Protein AF-A0A7L3ZB48-F1 (afdb_monomer_lite)

Radius of gyration: 16.87 Å; chains: 1; bounding box: 37×28×43 Å

InterPro domains:
  IPR027417 P-loop containing nucleoside triphosphate hydrolase [G3DSA:3.40.50.300] (1-102)

Foldseek 3Di:
DDDDDPPDQALVRLVVCVVVVNDDQADEDDPDDDDDDDDDADPPPGHDPDVVVVVPDDDDPQDDPVSVVVVVVSSVVGVVSSCVSCVVRYDYDDPVDPPVRD

Organism: Fregetta grallaria (NCBI:txid79628)

pLDDT: mean 81.07, std 12.15, range [37.66, 93.19]

Secondary structure (DSSP, 8-state):
----SS---SHHHHHHHHHTT---S-EEE-------SS---BTTTB--S-HHHHTT----TT--HHHHHHHHHHHHHHHHHHHHHHTTTEEE---SS-TT--

Structure (mmCIF, N/CA/C/O backbone):
data_AF-A0A7L3ZB48-F1
#
_entry.id   AF-A0A7L3ZB48-F1
#
loop_
_atom_site.group_PDB
_atom_site.id
_atom_site.type_symbol
_atom_site.label_atom_id
_atom_site.label_alt_id
_atom_site.label_comp_id
_atom_site.label_asym_id
_atom_site.label_entity_id
_atom_site.label_seq_id
_atom_site.pdbx_PDB_ins_code
_atom_site.Cartn_x
_atom_site.Cartn_y
_atom_site.Cartn_z
_atom_site.occupancy
_atom_site.B_iso_or_equiv
_atom_site.auth_seq_id
_atom_site.auth_comp_id
_atom_site.auth_asym_id
_atom_site.auth_atom_id
_atom_site.pdbx_PDB_model_num
ATOM 1 N N . GLY A 1 1 ? -19.763 1.250 -6.076 1.00 80.50 1 GLY A N 1
ATOM 2 C CA . GLY A 1 1 ? -18.910 1.126 -4.874 1.00 80.50 1 GLY A CA 1
ATOM 3 C C . GLY A 1 1 ? -17.744 2.081 -5.009 1.00 80.50 1 GLY A C 1
ATOM 4 O O . GLY A 1 1 ? -17.697 2.785 -6.006 1.00 80.50 1 GLY A O 1
ATOM 5 N N . TRP A 1 2 ? -16.837 2.115 -4.041 1.00 88.75 2 TRP A N 1
ATOM 6 C CA . TRP A 1 2 ? -15.641 2.960 -4.066 1.00 88.75 2 TRP A CA 1
ATOM 7 C C . TRP A 1 2 ? -14.435 2.155 -3.574 1.00 88.75 2 TRP A C 1
ATOM 9 O O . TRP A 1 2 ? -14.609 1.188 -2.831 1.00 88.75 2 TRP A O 1
ATOM 19 N N . ILE A 1 3 ? -13.240 2.548 -4.010 1.00 86.44 3 ILE A N 1
ATOM 20 C CA . ILE A 1 3 ? -11.950 2.041 -3.536 1.00 86.44 3 ILE A CA 1
ATOM 21 C C . ILE A 1 3 ? -11.127 3.275 -3.175 1.00 86.44 3 ILE A C 1
ATOM 23 O O . ILE A 1 3 ? -11.070 4.218 -3.961 1.00 86.44 3 ILE A O 1
ATOM 27 N N . LEU A 1 4 ? -10.549 3.278 -1.978 1.00 87.62 4 LEU A N 1
ATOM 28 C CA . LEU A 1 4 ? -9.573 4.277 -1.563 1.00 87.62 4 LEU A CA 1
ATOM 29 C C . LEU A 1 4 ? -8.212 3.589 -1.545 1.00 87.62 4 LEU A C 1
ATOM 31 O O . LEU A 1 4 ? -8.045 2.573 -0.872 1.00 87.62 4 LEU A O 1
ATOM 35 N N . GLU A 1 5 ? -7.274 4.124 -2.313 1.00 84.94 5 GLU A N 1
ATOM 36 C CA . GLU A 1 5 ? -5.893 3.659 -2.386 1.00 84.94 5 GLU A CA 1
ATOM 37 C C . GLU A 1 5 ? -4.997 4.723 -1.751 1.00 84.94 5 GLU A C 1
ATOM 39 O O . GLU A 1 5 ? -5.180 5.914 -1.993 1.00 84.94 5 GLU A O 1
ATOM 44 N N . GLY A 1 6 ? -4.082 4.303 -0.876 1.00 83.75 6 GLY A N 1
ATOM 45 C CA . GLY A 1 6 ? -3.204 5.227 -0.153 1.00 83.75 6 GLY A CA 1
ATOM 46 C C . GLY A 1 6 ? -3.897 6.106 0.897 1.00 83.75 6 GLY A C 1
ATOM 47 O O . GLY A 1 6 ? -3.271 7.028 1.392 1.00 83.75 6 GLY A O 1
ATOM 48 N N . PHE A 1 7 ? -5.159 5.850 1.264 1.00 86.88 7 PHE A N 1
ATOM 49 C CA . PHE A 1 7 ? -5.883 6.619 2.285 1.00 86.88 7 PHE A CA 1
ATOM 50 C C . PHE A 1 7 ? -6.848 5.719 3.080 1.00 86.88 7 PHE A C 1
ATOM 52 O O . PHE A 1 7 ? -7.537 4.897 2.469 1.00 86.88 7 PHE A O 1
ATOM 59 N N . PRO A 1 8 ? -6.981 5.873 4.414 1.00 91.31 8 PRO A N 1
ATOM 60 C CA . PRO A 1 8 ? -6.259 6.803 5.288 1.00 91.31 8 PRO A CA 1
ATOM 61 C C . PRO A 1 8 ? -4.832 6.331 5.616 1.00 91.31 8 PRO A C 1
ATOM 63 O O . PRO A 1 8 ? -4.58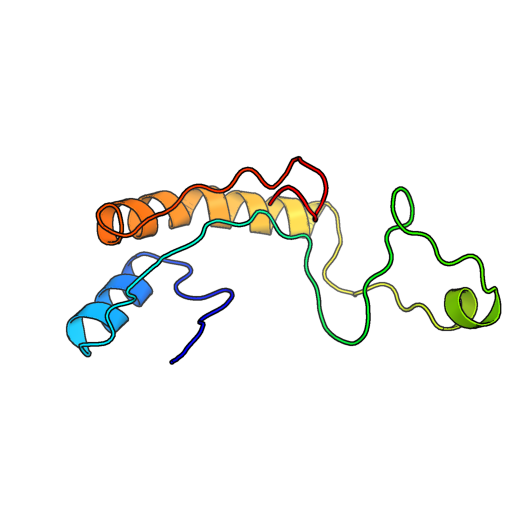0 5.140 5.791 1.00 91.31 8 PRO A O 1
ATOM 66 N N . GLU A 1 9 ? -3.910 7.281 5.757 1.00 89.06 9 GLU A N 1
ATOM 67 C CA . GLU A 1 9 ? -2.489 7.053 6.064 1.00 89.06 9 GLU A CA 1
ATOM 68 C C . GLU A 1 9 ? -2.185 7.108 7.566 1.00 89.06 9 GLU A C 1
ATOM 70 O O . GLU A 1 9 ? -1.178 6.576 8.035 1.00 89.06 9 GLU A O 1
ATOM 75 N N . ASN A 1 10 ? -3.056 7.759 8.340 1.00 89.56 10 ASN A N 1
ATOM 76 C CA . ASN A 1 10 ? -2.895 7.923 9.778 1.00 89.56 10 ASN A CA 1
ATOM 77 C C . ASN A 1 10 ? -4.228 7.828 10.532 1.00 89.56 10 ASN A C 1
ATOM 79 O O . ASN A 1 10 ? -5.321 7.799 9.958 1.00 89.56 10 ASN A O 1
ATOM 83 N N . GLN A 1 11 ? -4.113 7.762 11.856 1.00 90.25 11 GLN A N 1
ATOM 84 C CA . GLN A 1 11 ? -5.241 7.607 12.763 1.00 90.25 11 GLN A CA 1
ATOM 85 C C . GLN A 1 11 ? -6.266 8.744 12.634 1.00 90.25 11 GLN A C 1
ATOM 87 O O . GLN A 1 11 ? -7.463 8.474 12.597 1.00 90.25 11 GLN A O 1
ATOM 92 N N . GLU A 1 12 ? -5.829 9.999 12.546 1.00 92.31 12 GLU A N 1
ATOM 93 C CA . GLU A 1 12 ? -6.732 11.155 12.464 1.00 92.31 12 GLU A CA 1
ATOM 94 C C . GLU A 1 12 ? -7.601 11.109 11.203 1.00 92.31 12 GLU A C 1
ATOM 96 O O . GLU A 1 12 ? -8.813 11.309 11.271 1.00 92.31 12 GLU A O 1
ATOM 101 N N . GLN A 1 13 ? -7.012 10.754 10.059 1.00 93.19 13 GLN A N 1
ATOM 102 C CA . GLN A 1 13 ? -7.746 10.564 8.808 1.00 93.19 13 GLN A CA 1
ATOM 103 C C . GLN A 1 13 ? -8.777 9.434 8.906 1.00 93.19 13 GLN A C 1
ATOM 105 O O . GLN A 1 13 ? -9.910 9.583 8.442 1.00 93.19 13 GLN A O 1
ATOM 110 N N . ALA A 1 14 ? -8.419 8.327 9.558 1.00 91.31 14 ALA A N 1
ATOM 111 C CA . ALA A 1 14 ? -9.343 7.224 9.798 1.00 91.31 14 ALA A CA 1
ATOM 112 C C . ALA A 1 14 ? -10.534 7.650 10.681 1.00 91.31 14 ALA A C 1
ATOM 114 O O . ALA A 1 14 ? -11.679 7.302 10.383 1.00 91.31 14 ALA A O 1
ATOM 115 N N . TRP A 1 15 ? -10.292 8.459 11.720 1.00 91.12 15 TRP A N 1
ATOM 116 C CA . TRP A 1 15 ? -11.356 9.044 12.543 1.00 91.12 15 TRP A CA 1
ATOM 117 C C . TRP A 1 15 ? -12.249 9.997 11.748 1.00 91.12 15 TRP A C 1
ATOM 119 O O . TRP A 1 15 ? -13.470 9.925 11.872 1.00 91.12 15 TRP A O 1
ATOM 129 N N . MET A 1 16 ? -11.673 10.855 10.901 1.00 93.06 16 MET A N 1
ATOM 130 C CA . MET A 1 16 ? -12.448 11.773 10.058 1.00 93.06 16 MET A CA 1
ATOM 131 C C . MET A 1 16 ? -13.394 11.029 9.111 1.00 93.06 16 MET A C 1
ATOM 133 O O . MET A 1 16 ? -14.550 11.435 8.966 1.00 93.06 16 MET A O 1
ATOM 137 N N . LEU A 1 17 ? -12.947 9.916 8.517 1.00 92.19 17 LEU A N 1
ATOM 138 C CA . LEU A 1 17 ? -13.805 9.068 7.685 1.00 92.19 17 LEU A CA 1
ATOM 139 C C . LEU A 1 17 ? -14.996 8.520 8.476 1.00 92.19 17 LEU A C 1
ATOM 141 O O . LEU A 1 17 ? -16.137 8.659 8.034 1.00 92.19 17 LEU A O 1
ATOM 145 N N . GLN A 1 18 ? -14.751 7.957 9.663 1.00 88.25 18 GLN A N 1
ATOM 146 C CA . GLN A 1 18 ? -15.820 7.391 10.491 1.00 88.25 18 GLN A CA 1
ATOM 147 C C . GLN A 1 18 ? -16.816 8.451 10.967 1.00 88.25 18 GLN A C 1
ATOM 149 O O . GLN A 1 18 ? -18.023 8.244 10.851 1.00 88.25 18 GLN A O 1
ATOM 154 N N . SER A 1 19 ? -16.325 9.599 11.436 1.00 91.88 19 SER A N 1
ATOM 155 C CA . SER A 1 19 ? -17.166 10.721 11.873 1.00 91.88 19 SER A CA 1
ATOM 156 C C . SER A 1 19 ? -18.011 11.301 10.737 1.00 91.88 19 SER A C 1
ATOM 158 O O . SER A 1 19 ? -19.106 11.798 10.978 1.00 91.88 19 SER A O 1
ATOM 160 N N . SER A 1 20 ? -17.535 11.192 9.493 1.00 92.81 20 SER A N 1
ATOM 161 C CA . SER A 1 20 ? -18.270 11.605 8.290 1.00 92.81 20 SER A CA 1
ATOM 162 C C . SER A 1 20 ? -19.227 10.525 7.761 1.00 92.81 20 SER A C 1
ATOM 164 O O . SER A 1 20 ? -19.844 10.707 6.714 1.00 92.81 20 SER A O 1
ATOM 166 N N . GLY A 1 21 ? -19.340 9.378 8.444 1.00 90.81 21 GLY A N 1
ATOM 167 C CA . GLY A 1 21 ? -20.175 8.248 8.026 1.00 90.81 21 GLY A CA 1
ATOM 168 C C . GLY A 1 21 ? -19.600 7.423 6.868 1.00 90.81 21 GLY A C 1
ATOM 169 O O . GLY A 1 21 ? -20.286 6.553 6.330 1.00 90.81 21 GLY A O 1
ATOM 170 N N . ILE A 1 22 ? -18.344 7.659 6.479 1.00 90.50 22 ILE A N 1
ATOM 171 C CA . ILE A 1 22 ? -17.667 6.930 5.404 1.00 90.50 22 ILE A CA 1
ATOM 172 C C . ILE A 1 22 ? -16.969 5.714 6.015 1.00 90.50 22 ILE A C 1
ATOM 174 O O . ILE A 1 22 ? -15.850 5.792 6.520 1.00 90.50 22 ILE A O 1
ATOM 178 N N . ILE A 1 23 ? -17.650 4.568 5.980 1.00 87.62 23 ILE A N 1
ATOM 179 C CA . ILE A 1 23 ? -17.166 3.326 6.590 1.00 87.62 23 ILE A CA 1
ATOM 180 C C . ILE A 1 23 ? -16.901 2.285 5.490 1.00 87.62 23 ILE A C 1
ATOM 182 O O . ILE A 1 23 ? -17.844 1.859 4.812 1.00 87.62 23 ILE A O 1
ATOM 186 N N . PRO A 1 24 ? -15.640 1.857 5.282 1.00 87.75 24 PRO A N 1
ATOM 187 C CA . PRO A 1 24 ? -15.323 0.811 4.317 1.00 87.75 24 PRO A CA 1
ATOM 188 C C . PRO A 1 24 ? -15.915 -0.532 4.743 1.00 87.75 24 PRO A C 1
ATOM 190 O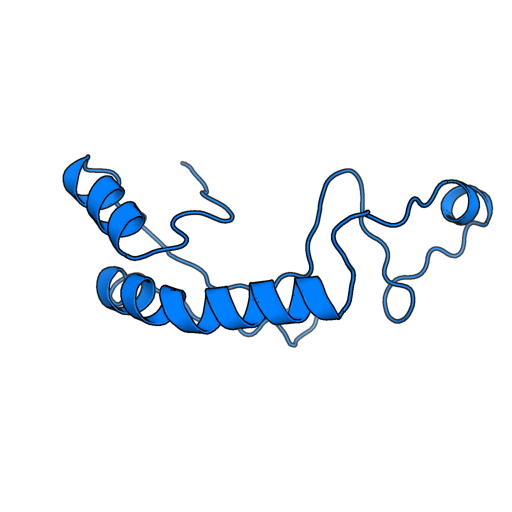 O . PRO A 1 24 ? -15.898 -0.898 5.917 1.00 87.75 24 PRO A O 1
ATOM 193 N N . ARG A 1 25 ? -16.390 -1.305 3.759 1.00 87.00 25 ARG A N 1
ATOM 194 C CA . ARG A 1 25 ? -16.807 -2.701 3.978 1.00 87.00 25 ARG A CA 1
ATOM 195 C C . ARG A 1 25 ? -15.620 -3.650 4.127 1.00 87.00 25 ARG A C 1
ATOM 197 O O . ARG A 1 25 ? -15.717 -4.627 4.859 1.00 87.00 25 ARG A O 1
ATOM 204 N N . HIS A 1 26 ? -14.523 -3.357 3.435 1.00 86.50 26 HIS A N 1
ATOM 205 C CA . HIS A 1 26 ? -13.295 -4.141 3.460 1.00 86.50 26 HIS A CA 1
ATOM 206 C C . HIS A 1 26 ? -12.103 -3.193 3.457 1.00 86.50 26 HIS A C 1
ATOM 208 O O . HIS A 1 26 ? -12.118 -2.193 2.739 1.00 86.50 26 HIS A O 1
ATOM 214 N N . VAL A 1 27 ? -11.080 -3.527 4.238 1.00 84.94 27 VAL A N 1
ATOM 215 C CA . VAL A 1 27 ? -9.792 -2.831 4.237 1.00 84.94 27 VAL A CA 1
ATOM 216 C C . VAL A 1 27 ? -8.716 -3.861 3.926 1.00 84.94 27 VAL A C 1
ATOM 218 O O . VAL A 1 27 ? -8.586 -4.847 4.651 1.00 84.94 27 VAL A O 1
ATOM 221 N N . GLY A 1 28 ? -7.984 -3.657 2.832 1.00 80.56 28 GLY A N 1
ATOM 222 C CA . GLY A 1 28 ? -6.872 -4.511 2.421 1.00 80.56 28 GLY A CA 1
ATOM 223 C C . GLY A 1 28 ? -5.535 -3.861 2.754 1.00 80.56 28 GLY A C 1
ATOM 224 O O . GLY A 1 28 ? -5.370 -2.655 2.580 1.00 80.56 28 GLY A O 1
ATOM 225 N N . LYS A 1 29 ? -4.578 -4.664 3.221 1.00 71.00 29 LYS A N 1
ATOM 226 C CA . LYS A 1 29 ? -3.169 -4.269 3.280 1.00 71.00 29 LYS A CA 1
ATOM 227 C C . LYS A 1 29 ? -2.444 -4.908 2.107 1.00 71.00 29 LYS A C 1
ATOM 229 O O . LYS A 1 29 ? -2.391 -6.132 2.037 1.00 71.00 29 LYS A O 1
ATOM 234 N N . GLN A 1 30 ? -1.851 -4.089 1.248 1.00 65.88 30 GLN A N 1
ATOM 235 C CA . GLN A 1 30 ? -0.938 -4.559 0.217 1.00 65.88 30 GLN A CA 1
ATOM 236 C C . GLN A 1 30 ? 0.385 -3.812 0.351 1.00 65.88 30 GLN A C 1
ATOM 238 O O . GLN A 1 30 ? 0.408 -2.591 0.497 1.00 65.88 30 GLN A O 1
ATOM 243 N N . TYR A 1 31 ? 1.485 -4.554 0.333 1.00 54.75 31 TYR A N 1
ATOM 244 C CA . TYR A 1 31 ? 2.819 -3.984 0.226 1.00 54.75 31 TYR A CA 1
ATOM 245 C C . TYR A 1 31 ? 3.067 -3.732 -1.260 1.00 54.75 31 TYR A C 1
ATOM 247 O O . TYR A 1 31 ? 3.495 -4.629 -1.977 1.00 54.75 31 TYR A O 1
ATOM 255 N N . GLN A 1 32 ? 2.691 -2.554 -1.756 1.00 52.19 32 GLN A N 1
ATOM 256 C CA . GLN A 1 32 ? 2.961 -2.188 -3.143 1.00 52.19 32 GLN A CA 1
ATOM 257 C C . GLN A 1 32 ? 4.202 -1.302 -3.243 1.00 52.19 32 GLN A C 1
ATOM 259 O O . GLN A 1 32 ? 4.373 -0.341 -2.491 1.00 52.19 32 GLN A O 1
ATOM 264 N N . VAL A 1 33 ? 5.053 -1.628 -4.215 1.00 41.03 33 VAL A N 1
ATOM 265 C CA . VAL A 1 33 ? 6.072 -0.726 -4.755 1.00 41.03 33 VAL A CA 1
ATOM 266 C C . VAL A 1 33 ? 5.344 0.349 -5.562 1.00 41.03 33 VAL A C 1
ATOM 268 O O . VAL A 1 33 ? 4.461 0.036 -6.353 1.00 41.03 33 VAL A O 1
ATOM 271 N N . CYS A 1 34 ? 5.692 1.608 -5.307 1.00 39.03 34 CYS A N 1
ATOM 272 C CA . CYS A 1 34 ? 5.050 2.813 -5.831 1.00 39.03 34 CYS A CA 1
ATOM 273 C C . CYS A 1 34 ? 4.772 2.737 -7.348 1.00 39.03 34 CYS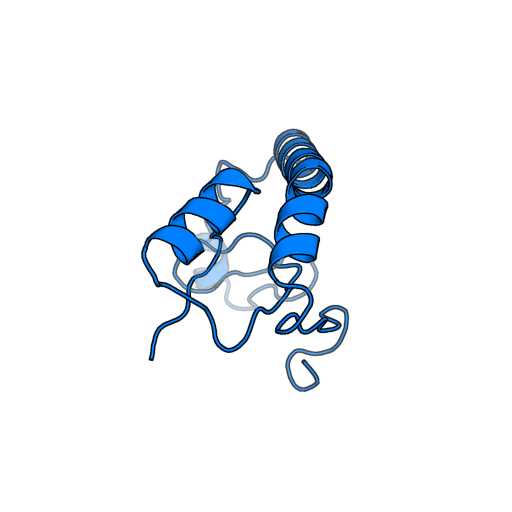 A C 1
ATOM 275 O O . CYS A 1 34 ? 5.689 2.506 -8.137 1.00 39.03 34 CYS A O 1
ATOM 277 N N . VAL A 1 35 ? 3.518 2.967 -7.751 1.00 38.34 35 VAL A N 1
ATOM 278 C CA . VAL A 1 35 ? 3.083 3.017 -9.153 1.00 38.34 35 VAL A CA 1
ATOM 279 C C . VAL A 1 35 ? 2.498 4.396 -9.437 1.00 38.34 35 VAL A C 1
ATOM 281 O O . VAL A 1 35 ? 1.421 4.724 -8.951 1.00 38.34 35 VAL A O 1
ATOM 284 N N . ILE A 1 36 ? 3.177 5.200 -10.257 1.00 37.66 36 ILE A N 1
ATOM 285 C CA . ILE A 1 36 ? 2.566 6.381 -10.875 1.00 37.66 36 ILE A CA 1
ATOM 286 C C . ILE A 1 36 ? 2.567 6.168 -12.388 1.00 37.66 36 ILE A C 1
ATOM 288 O O . ILE A 1 36 ? 3.592 6.307 -13.042 1.00 37.66 36 ILE A O 1
ATOM 292 N N . ALA A 1 37 ? 1.374 5.834 -12.885 1.00 49.59 37 ALA A N 1
ATOM 293 C CA . ALA A 1 37 ? 0.893 5.891 -14.264 1.00 49.59 37 ALA A CA 1
ATOM 294 C C . ALA A 1 37 ? 1.605 5.031 -15.346 1.00 49.59 37 ALA A C 1
ATOM 296 O O . ALA A 1 37 ? 2.821 4.956 -15.449 1.00 49.59 37 ALA A O 1
ATOM 297 N N . TYR A 1 38 ? 0.778 4.388 -16.188 1.00 58.09 38 TYR A N 1
ATOM 298 C CA . TYR A 1 38 ? 1.122 3.668 -17.432 1.00 58.09 38 TYR A CA 1
ATOM 299 C C . TYR A 1 38 ? 2.233 2.604 -17.311 1.00 58.09 38 TYR A C 1
ATOM 301 O O . TYR A 1 38 ? 3.327 2.766 -17.827 1.00 58.09 38 TYR A O 1
ATOM 309 N N . LYS A 1 39 ? 1.887 1.458 -16.710 1.00 69.56 39 LYS A N 1
ATOM 310 C CA . LYS A 1 39 ? 2.667 0.204 -16.689 1.00 69.56 39 LYS A CA 1
ATOM 311 C C . LYS A 1 39 ? 4.099 0.348 -16.146 1.00 69.56 39 LYS A C 1
ATOM 313 O O . LYS A 1 39 ? 5.029 0.756 -16.833 1.00 69.56 39 LYS A O 1
ATOM 318 N N . VAL A 1 40 ? 4.266 -0.085 -14.902 1.00 75.88 40 VAL A N 1
ATOM 319 C CA . VAL A 1 40 ? 5.564 -0.136 -14.224 1.00 75.88 40 VAL A CA 1
ATOM 320 C C . VAL A 1 40 ? 6.330 -1.370 -14.672 1.00 75.88 40 VAL A C 1
ATOM 322 O O . VAL A 1 40 ? 5.747 -2.437 -14.831 1.00 75.88 40 VAL A O 1
ATOM 325 N N . TYR A 1 41 ? 7.635 -1.202 -14.850 1.00 77.31 41 TYR A N 1
ATOM 326 C CA . TYR A 1 41 ? 8.573 -2.281 -15.123 1.00 77.31 41 TYR A CA 1
ATOM 327 C C . TYR A 1 41 ? 9.580 -2.375 -13.983 1.00 77.31 41 TYR A C 1
ATOM 329 O O . TYR A 1 41 ? 9.963 -1.359 -13.398 1.00 77.31 41 TYR A O 1
ATOM 337 N N . HIS A 1 42 ? 10.035 -3.588 -13.686 1.00 79.62 42 HIS A N 1
ATOM 338 C CA . HIS A 1 42 ? 11.022 -3.842 -12.645 1.00 79.62 42 HIS A CA 1
ATOM 339 C C . HIS A 1 42 ? 12.322 -4.345 -13.270 1.00 79.62 42 HIS A C 1
ATOM 341 O O . HIS A 1 42 ? 12.321 -5.320 -14.012 1.00 79.62 42 HIS A O 1
ATOM 347 N N . THR A 1 43 ? 13.456 -3.740 -12.915 1.00 81.00 43 THR A N 1
ATOM 348 C CA . THR A 1 43 ? 14.786 -4.109 -13.444 1.00 81.00 43 THR A CA 1
ATOM 349 C C . THR A 1 43 ? 15.153 -5.576 -13.210 1.00 81.00 43 THR A C 1
ATOM 351 O O . THR A 1 43 ? 15.771 -6.191 -14.069 1.00 81.00 43 THR A O 1
ATOM 354 N N . THR A 1 44 ? 14.757 -6.141 -12.068 1.00 75.88 44 THR A N 1
ATOM 355 C CA . THR A 1 44 ? 14.975 -7.558 -11.712 1.00 75.88 44 THR A CA 1
ATOM 356 C C . THR A 1 44 ? 13.857 -8.528 -12.127 1.00 75.88 44 THR A C 1
ATOM 358 O O . THR A 1 44 ? 14.166 -9.620 -12.590 1.00 75.88 44 THR A O 1
ATOM 361 N N . PHE A 1 45 ? 12.576 -8.183 -11.929 1.00 72.94 45 PHE A N 1
ATOM 362 C CA . PHE A 1 45 ? 11.468 -9.150 -11.995 1.00 72.94 45 PHE A CA 1
ATOM 363 C C . PHE A 1 45 ? 10.568 -9.015 -13.233 1.00 72.94 45 PHE A C 1
ATOM 365 O O . PHE A 1 45 ? 9.910 -9.983 -13.594 1.00 72.94 45 PHE A O 1
ATOM 372 N N . ASP A 1 46 ? 10.528 -7.844 -13.880 1.00 79.12 46 ASP A N 1
ATOM 373 C CA . ASP A 1 46 ? 9.632 -7.557 -15.010 1.00 79.12 46 ASP A CA 1
ATOM 374 C C . ASP A 1 46 ? 10.267 -6.504 -15.931 1.00 79.12 46 ASP A C 1
ATOM 376 O O . ASP A 1 46 ? 9.828 -5.352 -16.009 1.00 79.12 46 ASP A O 1
ATOM 380 N N . TRP A 1 47 ? 11.392 -6.871 -16.554 1.00 83.06 47 TRP A N 1
ATOM 381 C CA . TRP A 1 47 ? 12.120 -5.991 -17.466 1.00 83.06 47 TRP A CA 1
ATOM 382 C C . TRP A 1 47 ? 11.634 -6.203 -18.907 1.00 83.06 47 TRP A C 1
ATOM 384 O O . TRP A 1 47 ? 11.639 -7.339 -19.390 1.00 83.06 47 TRP A O 1
ATOM 394 N N . PRO A 1 48 ? 11.230 -5.144 -19.634 1.00 86.25 48 PRO A N 1
ATOM 395 C CA . PRO A 1 48 ? 10.666 -5.301 -20.967 1.00 86.25 48 PRO A CA 1
ATOM 396 C C . PRO A 1 48 ? 11.732 -5.778 -21.952 1.00 86.25 48 PRO A C 1
ATOM 398 O O . PRO A 1 48 ? 12.832 -5.234 -21.988 1.00 86.25 48 PRO A O 1
ATOM 401 N N . SER A 1 49 ? 11.407 -6.752 -22.805 1.00 87.62 49 SER A N 1
ATOM 402 C CA . SER A 1 49 ? 12.333 -7.235 -23.844 1.00 87.62 49 SER A CA 1
ATOM 403 C C . SER A 1 49 ? 12.442 -6.297 -25.052 1.00 87.62 49 SER A C 1
ATOM 405 O O . SER A 1 49 ? 13.422 -6.372 -25.784 1.00 87.62 49 SER A O 1
ATOM 407 N N . ASP A 1 50 ? 11.451 -5.425 -25.267 1.00 88.88 50 ASP A N 1
ATOM 408 C CA . ASP A 1 50 ? 11.419 -4.481 -26.388 1.00 88.88 50 ASP A CA 1
ATOM 409 C C . ASP A 1 50 ? 12.359 -3.279 -26.133 1.00 88.88 50 ASP A C 1
ATOM 411 O O . ASP A 1 50 ? 12.111 -2.491 -25.209 1.00 88.88 50 ASP A O 1
ATOM 415 N N . PRO A 1 51 ? 13.411 -3.082 -26.953 1.00 86.75 51 PRO A N 1
ATOM 416 C CA . PRO A 1 51 ? 14.346 -1.968 -26.800 1.00 86.75 51 PRO A CA 1
ATOM 417 C C . PRO A 1 51 ? 13.695 -0.582 -26.927 1.00 86.75 51 PRO A C 1
ATOM 419 O O . PRO A 1 51 ? 14.153 0.366 -26.289 1.00 86.75 51 PRO A O 1
ATOM 422 N N . LEU A 1 52 ? 12.621 -0.441 -27.713 1.00 85.62 52 LEU A N 1
ATOM 423 C CA . LEU A 1 52 ? 11.907 0.834 -27.869 1.00 85.62 52 LEU A CA 1
ATOM 424 C C . LEU A 1 52 ? 11.143 1.210 -26.599 1.00 85.62 52 LEU A C 1
ATOM 426 O O . LEU A 1 52 ? 10.994 2.392 -26.287 1.00 85.62 52 LEU A O 1
ATOM 430 N N . VAL A 1 53 ? 10.676 0.208 -25.850 1.00 83.56 53 VAL A N 1
ATOM 431 C CA . VAL A 1 53 ? 10.052 0.416 -24.541 1.00 83.56 53 VAL A CA 1
ATOM 432 C C . VAL A 1 53 ? 11.115 0.829 -23.532 1.00 83.56 53 VAL A C 1
ATOM 434 O O . VAL A 1 53 ? 10.917 1.824 -22.840 1.00 83.56 53 VAL A O 1
ATOM 437 N N . GLN A 1 54 ? 12.263 0.141 -23.503 1.00 83.38 54 GLN A N 1
ATOM 438 C CA . GLN A 1 54 ? 13.368 0.457 -22.589 1.00 83.38 54 GLN A CA 1
ATOM 439 C C . GLN A 1 54 ? 13.866 1.903 -22.736 1.00 83.38 54 GLN A C 1
ATOM 441 O O . GLN A 1 54 ? 14.077 2.578 -21.733 1.00 83.38 54 GLN A O 1
ATOM 446 N N . GLN A 1 55 ? 13.999 2.406 -23.969 1.00 83.69 55 GLN A N 1
ATOM 447 C CA . GLN A 1 55 ? 14.449 3.782 -24.237 1.00 83.69 55 GLN A CA 1
ATOM 448 C C . GLN A 1 55 ? 13.481 4.862 -23.738 1.00 83.69 55 GLN A C 1
ATOM 450 O O . GLN A 1 55 ? 13.883 6.006 -23.541 1.00 83.69 55 GLN A O 1
ATOM 455 N N . ARG A 1 56 ? 12.206 4.513 -23.553 1.00 85.38 56 ARG A N 1
ATOM 456 C CA . ARG A 1 56 ? 11.154 5.429 -23.098 1.00 85.38 56 ARG A CA 1
ATOM 457 C C . ARG A 1 56 ? 10.926 5.367 -21.590 1.00 85.38 56 ARG A C 1
ATOM 459 O O . ARG A 1 56 ? 10.105 6.131 -21.086 1.00 85.38 56 ARG A O 1
ATOM 466 N N . LEU A 1 57 ? 11.599 4.458 -20.881 1.00 82.69 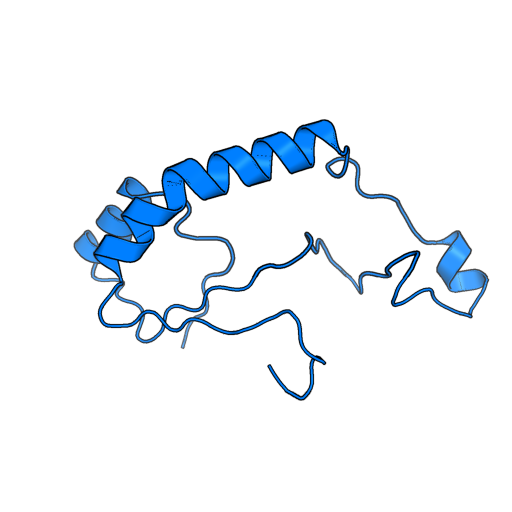57 LEU A N 1
ATOM 467 C CA . LEU A 1 57 ? 11.463 4.336 -19.436 1.00 82.69 57 LEU A CA 1
ATOM 468 C C . LEU A 1 57 ? 12.068 5.559 -18.753 1.00 82.69 57 LEU A C 1
ATOM 470 O O . LEU A 1 57 ? 13.216 5.929 -18.995 1.00 82.69 57 LEU A O 1
ATOM 474 N N . VAL A 1 58 ? 11.292 6.150 -17.853 1.00 83.38 58 VAL A N 1
ATOM 475 C CA . VAL A 1 58 ? 11.729 7.254 -17.003 1.00 83.38 58 VAL A CA 1
ATOM 476 C C . VAL A 1 58 ? 11.835 6.721 -15.585 1.00 83.38 58 VAL A C 1
ATOM 478 O O . VAL A 1 58 ? 10.910 6.076 -15.091 1.00 83.38 58 VAL A O 1
ATOM 481 N N . LYS A 1 59 ? 12.975 6.968 -14.933 1.00 75.00 59 LYS A N 1
ATOM 482 C CA . LYS A 1 59 ? 13.104 6.680 -13.505 1.00 75.00 59 LYS A CA 1
ATOM 483 C C . LYS A 1 59 ? 12.263 7.698 -12.733 1.00 75.00 59 LYS A C 1
ATOM 485 O O . LYS A 1 59 ? 12.463 8.891 -12.946 1.00 75.00 59 LYS A O 1
ATOM 490 N N . PRO A 1 60 ? 11.361 7.255 -11.849 1.00 73.69 60 PRO A N 1
ATOM 491 C CA . PRO A 1 60 ? 10.652 8.170 -10.969 1.00 73.69 60 PRO A CA 1
ATOM 492 C C . PRO A 1 60 ? 11.643 8.914 -10.067 1.00 73.69 60 PRO A C 1
ATOM 494 O O . PRO A 1 60 ? 12.610 8.319 -9.586 1.00 73.69 60 PRO A O 1
ATOM 497 N N . GLU A 1 61 ? 11.393 10.202 -9.845 1.00 69.19 61 GLU A N 1
ATOM 498 C CA . GLU A 1 61 ? 12.270 11.079 -9.057 1.00 69.19 61 GLU A CA 1
ATOM 499 C C . GLU A 1 61 ? 12.251 10.718 -7.555 1.00 69.19 61 GLU A C 1
ATOM 501 O O . GLU A 1 61 ? 13.276 10.828 -6.891 1.00 69.19 61 GLU A O 1
ATOM 506 N N . ASP A 1 62 ? 11.142 10.159 -7.052 1.00 67.00 62 ASP A N 1
ATOM 507 C CA . ASP A 1 62 ? 10.884 9.912 -5.619 1.00 67.00 62 ASP A CA 1
ATOM 508 C C . ASP A 1 62 ? 11.283 8.509 -5.096 1.00 67.00 62 ASP A C 1
ATOM 510 O O . ASP A 1 62 ? 10.679 7.998 -4.137 1.00 67.00 62 ASP A O 1
ATOM 514 N N . LEU A 1 63 ? 12.233 7.835 -5.755 1.00 67.31 63 LEU A N 1
ATOM 515 C CA . LEU A 1 63 ? 12.625 6.444 -5.463 1.00 67.31 63 LEU A CA 1
ATOM 516 C C . LEU A 1 63 ? 14.044 6.287 -4.900 1.00 67.31 63 LEU A C 1
ATOM 518 O O . LEU A 1 63 ? 14.604 5.189 -4.972 1.00 67.31 63 LEU A O 1
ATOM 522 N N . SER A 1 64 ? 14.659 7.332 -4.336 1.00 81.19 64 SER A N 1
ATOM 523 C CA . SER A 1 64 ? 15.937 7.108 -3.656 1.00 81.19 64 SER A CA 1
ATOM 524 C C . SER A 1 64 ? 15.753 6.136 -2.481 1.00 81.19 64 SER A C 1
ATOM 526 O O . SER A 1 64 ? 14.728 6.134 -1.795 1.00 81.19 64 SER A O 1
ATOM 528 N N . GLU A 1 65 ? 16.756 5.296 -2.225 1.00 82.75 65 GLU A N 1
ATOM 529 C CA . GLU A 1 65 ? 16.705 4.307 -1.140 1.00 82.75 65 GLU A CA 1
ATOM 530 C C . GLU A 1 65 ? 16.468 4.972 0.225 1.00 82.75 65 GLU A C 1
ATOM 532 O O . GLU A 1 65 ? 15.734 4.452 1.068 1.00 82.75 65 GLU A O 1
ATOM 537 N N . GLN A 1 66 ? 17.043 6.160 0.428 1.00 85.38 66 GLN A N 1
ATOM 538 C CA . GLN A 1 66 ? 16.889 6.936 1.656 1.00 85.38 66 GLN A CA 1
ATOM 539 C C . GLN A 1 66 ? 15.455 7.449 1.833 1.00 85.38 66 GLN A C 1
ATOM 541 O O . GLN A 1 66 ? 14.880 7.309 2.914 1.00 85.38 66 GLN A O 1
ATOM 546 N N . GLU A 1 67 ? 14.848 8.002 0.781 1.00 83.81 67 GLU A N 1
ATOM 547 C CA . GLU A 1 67 ? 13.454 8.457 0.817 1.00 83.81 67 GLU A CA 1
ATOM 548 C C . GLU A 1 67 ? 12.489 7.287 0.984 1.00 83.81 67 GLU A C 1
ATOM 550 O O . GLU A 1 67 ? 11.552 7.375 1.778 1.00 8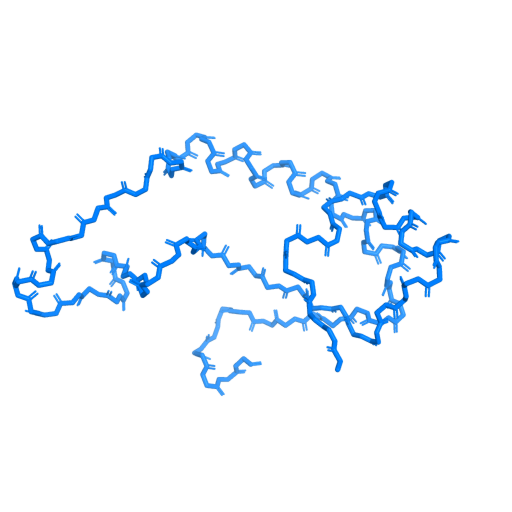3.81 67 GLU A O 1
ATOM 555 N N . MET A 1 68 ? 12.741 6.169 0.301 1.00 83.69 68 MET A N 1
ATOM 556 C CA . MET A 1 68 ? 11.944 4.953 0.442 1.00 83.69 68 MET A CA 1
ATOM 557 C C . MET A 1 68 ? 12.023 4.403 1.870 1.00 83.69 68 MET A C 1
ATOM 559 O O . MET A 1 68 ? 10.996 4.070 2.460 1.00 83.69 68 MET A O 1
ATOM 563 N N . SER A 1 69 ? 13.218 4.389 2.464 1.00 86.25 69 SER A N 1
ATOM 564 C CA . SER A 1 69 ? 13.425 3.985 3.859 1.00 86.25 69 SER A CA 1
ATOM 565 C C . SER A 1 69 ? 12.677 4.897 4.830 1.00 86.25 69 SER A C 1
ATOM 567 O O . SER A 1 69 ? 12.041 4.420 5.770 1.00 86.25 69 SER A O 1
ATOM 569 N N . LYS A 1 70 ? 12.697 6.213 4.589 1.00 88.25 70 LYS A N 1
ATOM 570 C CA . LYS A 1 70 ? 11.945 7.184 5.392 1.00 88.25 70 LYS A CA 1
ATOM 571 C C . LYS A 1 70 ? 10.433 6.952 5.287 1.00 88.25 70 LYS A C 1
ATOM 573 O O . LYS A 1 70 ? 9.776 6.864 6.322 1.00 88.25 70 LYS A O 1
ATOM 578 N N . LYS A 1 71 ? 9.901 6.780 4.071 1.00 85.50 71 LYS A N 1
ATOM 579 C CA . LYS A 1 71 ? 8.481 6.464 3.826 1.00 85.50 71 LYS A CA 1
ATOM 580 C C . LYS A 1 71 ? 8.071 5.158 4.513 1.00 85.50 71 LYS A C 1
ATOM 582 O O . LYS A 1 71 ? 7.027 5.097 5.156 1.00 85.50 71 LYS A O 1
ATOM 587 N N . LEU A 1 72 ? 8.916 4.128 4.441 1.00 87.81 72 LEU A N 1
ATOM 588 C CA . LEU A 1 72 ? 8.670 2.840 5.091 1.00 87.81 72 LEU A CA 1
ATOM 589 C C . LEU A 1 72 ? 8.614 2.982 6.621 1.00 87.81 72 LEU A C 1
ATOM 591 O O . LEU A 1 72 ? 7.717 2.440 7.267 1.00 87.81 72 LEU A O 1
ATOM 595 N N . LEU A 1 73 ? 9.535 3.750 7.210 1.00 90.19 73 LEU A N 1
ATOM 596 C CA . LEU A 1 73 ? 9.533 4.043 8.644 1.00 90.19 73 LEU A CA 1
ATOM 597 C C . LEU A 1 73 ? 8.280 4.810 9.082 1.00 90.19 73 LEU A C 1
ATOM 599 O O . LEU A 1 73 ? 7.689 4.474 10.107 1.00 90.19 73 LEU A O 1
ATOM 603 N N . GLU A 1 74 ? 7.871 5.827 8.326 1.00 88.19 74 GLU A N 1
ATOM 604 C CA . GLU A 1 74 ? 6.649 6.594 8.597 1.00 88.19 74 GLU A CA 1
ATOM 605 C C . GLU A 1 74 ? 5.403 5.707 8.528 1.00 88.19 74 GLU A C 1
ATOM 607 O O . GLU A 1 74 ? 4.581 5.727 9.448 1.00 88.19 74 GLU A O 1
ATOM 612 N N . TYR A 1 75 ? 5.315 4.851 7.509 1.00 86.12 75 TYR A N 1
ATOM 613 C CA . TYR A 1 75 ? 4.261 3.851 7.399 1.00 86.12 75 TYR A CA 1
ATOM 614 C C . TYR A 1 75 ? 4.209 2.947 8.638 1.00 86.12 75 TYR A C 1
ATOM 616 O O . TYR A 1 75 ? 3.170 2.850 9.290 1.00 86.12 75 TYR A O 1
ATOM 624 N N . HIS A 1 76 ? 5.332 2.343 9.038 1.00 87.06 76 HIS A N 1
ATOM 625 C CA . HIS A 1 76 ? 5.370 1.468 10.215 1.00 87.06 76 HIS A CA 1
ATOM 626 C C . HIS A 1 76 ? 5.002 2.177 11.527 1.00 87.06 76 HIS A C 1
ATOM 628 O O . HIS A 1 76 ? 4.492 1.521 12.436 1.00 87.06 76 HIS A O 1
ATOM 634 N N . ARG A 1 77 ? 5.225 3.493 11.633 1.00 89.81 77 ARG A N 1
ATOM 635 C CA . ARG A 1 77 ? 4.832 4.294 12.804 1.00 89.81 77 ARG A CA 1
ATOM 636 C C . ARG A 1 77 ? 3.332 4.578 12.848 1.00 89.81 77 ARG A C 1
ATOM 638 O O . ARG A 1 77 ? 2.731 4.458 13.911 1.00 89.81 77 ARG A O 1
ATOM 645 N N . ASN A 1 78 ? 2.733 4.948 11.718 1.00 87.25 78 ASN A N 1
ATOM 646 C CA . ASN A 1 78 ? 1.350 5.442 11.675 1.00 87.25 78 ASN A CA 1
ATOM 647 C C . ASN A 1 78 ? 0.314 4.321 11.541 1.00 87.25 78 ASN A C 1
ATOM 649 O O . ASN A 1 78 ? -0.791 4.393 12.087 1.00 87.25 78 ASN A O 1
ATOM 653 N N . PHE A 1 79 ? 0.670 3.265 10.818 1.00 83.38 79 PHE A N 1
ATOM 654 C CA . PHE A 1 79 ? -0.270 2.237 10.399 1.00 83.38 79 PHE A CA 1
ATOM 655 C C . PHE A 1 79 ? -0.870 1.373 11.527 1.00 83.38 79 PHE A C 1
ATOM 657 O O . PHE A 1 79 ? -2.036 0.987 11.402 1.00 83.38 79 PHE A O 1
ATOM 664 N N . PRO A 1 80 ? -0.180 1.101 12.659 1.00 89.38 80 PRO A N 1
ATOM 665 C CA . PRO A 1 80 ? -0.790 0.392 13.786 1.00 89.38 80 PRO A CA 1
ATOM 666 C C . PRO A 1 80 ? -2.078 1.050 14.312 1.00 89.38 80 PRO A C 1
ATOM 668 O O . PRO A 1 80 ? -3.037 0.345 14.630 1.00 89.38 80 PRO A O 1
ATOM 671 N N . GLY A 1 81 ? -2.142 2.387 14.348 1.00 88.44 81 GLY A N 1
ATOM 672 C CA . GLY A 1 81 ? -3.335 3.114 14.802 1.00 88.44 81 GLY A CA 1
ATOM 673 C C . GLY A 1 81 ? -4.517 2.966 13.840 1.00 88.44 81 GLY A C 1
ATOM 674 O O . GLY A 1 81 ? -5.645 2.709 14.259 1.00 88.44 81 GLY A O 1
ATOM 675 N N . VAL A 1 82 ? -4.252 3.027 12.531 1.00 88.50 82 VAL A N 1
ATOM 676 C CA . VAL A 1 82 ? -5.264 2.783 11.486 1.00 88.50 82 VAL A CA 1
ATOM 677 C C . VAL A 1 82 ? -5.812 1.353 11.576 1.00 88.50 82 VAL A C 1
ATOM 679 O O . VAL A 1 82 ? -7.016 1.121 11.461 1.00 88.50 82 VAL A O 1
ATOM 682 N N . PHE A 1 83 ? -4.942 0.382 11.848 1.00 86.19 83 PHE A N 1
ATOM 683 C CA . PHE A 1 83 ? -5.310 -1.024 12.006 1.00 86.19 83 PHE A CA 1
ATOM 684 C C . PHE A 1 83 ? -6.223 -1.290 13.185 1.00 86.19 83 PHE A C 1
ATOM 686 O O . PHE A 1 83 ? -7.201 -2.025 13.051 1.00 86.19 83 PHE A O 1
ATOM 693 N N . GLN A 1 84 ? -5.942 -0.662 14.320 1.00 89.00 84 GLN A N 1
ATOM 694 C CA . GLN A 1 84 ? -6.791 -0.795 15.491 1.00 89.00 84 GLN A CA 1
ATOM 695 C C . GLN A 1 84 ? -8.218 -0.295 15.217 1.00 89.00 84 GLN A C 1
ATOM 697 O O . GLN A 1 84 ? -9.187 -0.918 15.656 1.00 89.00 84 GLN A O 1
ATOM 702 N N . ILE A 1 85 ? -8.355 0.782 14.436 1.00 89.81 85 ILE A N 1
ATOM 703 C CA . ILE A 1 85 ? -9.648 1.359 14.047 1.00 89.81 85 ILE A CA 1
ATOM 704 C C . ILE A 1 85 ? -10.443 0.405 13.146 1.00 89.81 85 ILE A C 1
ATOM 706 O O . ILE A 1 85 ? -11.636 0.190 13.370 1.00 89.81 85 ILE A O 1
ATOM 710 N N . TYR A 1 86 ? -9.793 -0.194 12.145 1.00 90.31 86 TYR A N 1
ATOM 711 C CA . TYR A 1 86 ? -10.460 -1.040 11.147 1.00 90.31 86 TYR A CA 1
ATOM 712 C C . TYR A 1 86 ? -10.367 -2.547 11.415 1.00 90.31 86 TYR A C 1
ATOM 714 O O . TYR A 1 86 ? -10.773 -3.336 10.565 1.00 90.31 86 TYR A O 1
ATOM 722 N N . GLN A 1 87 ? -9.916 -2.971 12.600 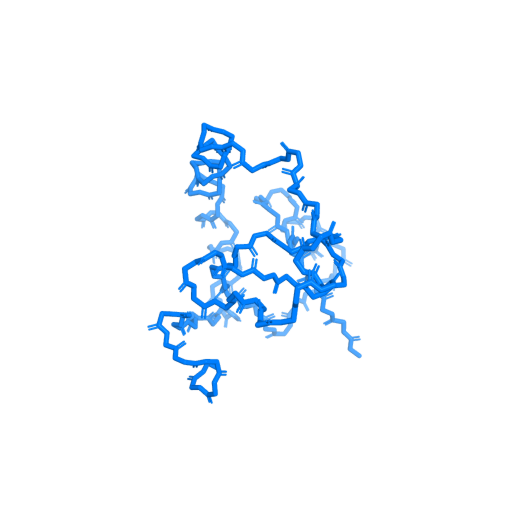1.00 89.88 87 GLN A N 1
ATOM 723 C CA . GLN A 1 87 ? -9.659 -4.379 12.948 1.00 89.88 87 GLN A CA 1
ATOM 724 C C . GLN A 1 87 ? -10.794 -5.358 12.587 1.00 89.88 87 GLN A C 1
ATOM 726 O O . GLN A 1 87 ? -10.534 -6.500 12.226 1.00 89.88 87 GLN A O 1
ATOM 731 N N . LYS A 1 88 ? -12.060 -4.916 12.640 1.00 89.25 88 LYS A N 1
ATOM 732 C CA . LYS A 1 88 ? -13.238 -5.759 12.357 1.00 89.25 88 LYS A CA 1
ATOM 733 C C . LYS A 1 88 ? -13.425 -6.081 10.871 1.00 89.25 88 LYS A C 1
ATOM 735 O O . LYS A 1 88 ? -14.071 -7.070 10.542 1.00 89.25 88 LYS A O 1
ATOM 740 N N . VAL A 1 89 ? -12.904 -5.233 9.987 1.00 89.19 89 VAL A N 1
ATOM 741 C CA . VAL A 1 89 ? -13.066 -5.325 8.524 1.00 89.19 89 VAL A CA 1
ATOM 742 C C . VAL A 1 89 ? -11.726 -5.446 7.793 1.00 89.19 89 VAL A C 1
ATOM 744 O O . VAL A 1 89 ? -11.685 -5.458 6.561 1.00 89.19 89 VAL A O 1
ATOM 747 N N . LEU A 1 90 ? -10.631 -5.544 8.550 1.00 88.69 90 LEU A N 1
ATOM 748 C CA . LEU A 1 90 ? -9.280 -5.670 8.033 1.00 88.69 90 LEU A CA 1
ATOM 749 C C . LEU A 1 90 ? -9.035 -7.082 7.493 1.00 88.69 90 LEU A C 1
ATOM 751 O O . LEU A 1 90 ? -9.307 -8.083 8.160 1.00 88.69 90 LEU A O 1
ATOM 755 N N . LYS A 1 91 ? -8.484 -7.154 6.283 1.00 87.31 91 LYS A N 1
ATOM 756 C CA . LYS A 1 91 ? -8.011 -8.381 5.646 1.00 87.31 91 LYS A CA 1
ATOM 757 C C . LYS A 1 91 ? -6.518 -8.251 5.370 1.00 87.31 91 LYS A C 1
ATOM 759 O O . LYS A 1 91 ? -6.077 -7.341 4.669 1.00 87.31 91 LYS A O 1
ATOM 764 N N . SER A 1 92 ? -5.748 -9.166 5.953 1.00 83.75 92 SER A N 1
ATOM 765 C CA . SER A 1 92 ? -4.329 -9.317 5.647 1.00 83.75 92 SER A CA 1
ATOM 766 C C . SER A 1 92 ? -4.195 -10.202 4.419 1.00 83.75 92 SER A C 1
ATOM 768 O O . SER A 1 92 ? -4.715 -11.316 4.418 1.00 83.75 92 SER A O 1
ATOM 770 N N . ILE A 1 93 ? -3.507 -9.707 3.399 1.00 84.06 93 ILE A N 1
ATOM 771 C CA . ILE A 1 93 ? -3.255 -10.429 2.155 1.00 84.06 93 ILE A CA 1
ATOM 772 C C . ILE A 1 93 ? -1.746 -10.623 2.061 1.00 84.06 93 ILE A C 1
ATOM 774 O O . ILE A 1 93 ? -0.986 -9.674 2.265 1.00 84.06 93 ILE A O 1
ATOM 778 N N . ASN A 1 94 ? -1.310 -11.857 1.809 1.00 79.88 94 ASN A N 1
ATOM 779 C CA . ASN A 1 94 ? 0.090 -12.105 1.508 1.00 79.88 94 ASN A CA 1
ATOM 780 C C . ASN A 1 94 ? 0.355 -11.639 0.074 1.00 79.88 94 ASN A C 1
ATOM 782 O O . ASN A 1 94 ? -0.252 -12.160 -0.857 1.00 79.88 94 ASN A O 1
ATOM 786 N N . ALA A 1 95 ? 1.222 -10.646 -0.090 1.00 79.56 95 ALA A N 1
ATOM 787 C CA . ALA A 1 95 ? 1.622 -10.145 -1.401 1.00 79.56 95 ALA A CA 1
ATOM 788 C C . ALA A 1 95 ? 2.943 -10.771 -1.890 1.00 79.56 95 ALA A C 1
ATOM 790 O O . ALA A 1 95 ? 3.317 -10.552 -3.036 1.00 79.56 95 ALA A O 1
ATOM 791 N N . ASP A 1 96 ? 3.611 -11.585 -1.062 1.00 79.69 96 ASP A N 1
ATOM 792 C CA . ASP A 1 96 ? 4.868 -12.276 -1.391 1.00 79.69 96 ASP A CA 1
ATOM 793 C C . ASP A 1 96 ? 4.609 -13.597 -2.143 1.00 79.69 96 ASP A C 1
ATOM 795 O O . ASP A 1 96 ? 5.253 -14.621 -1.908 1.00 79.69 96 ASP A O 1
ATOM 799 N N . GLN A 1 97 ? 3.613 -13.596 -3.024 1.00 79.94 97 GLN A N 1
ATOM 800 C CA . GLN A 1 97 ? 3.198 -14.737 -3.838 1.00 79.94 97 GLN A CA 1
ATOM 801 C C . GLN A 1 97 ? 2.856 -14.259 -5.260 1.00 79.94 97 GLN A C 1
ATOM 803 O O . GLN A 1 97 ? 2.678 -13.054 -5.468 1.00 79.94 97 GLN A O 1
ATOM 808 N N . PRO A 1 98 ? 2.803 -15.155 -6.264 1.00 75.88 98 PRO A N 1
ATOM 809 C CA . PRO A 1 98 ? 2.460 -14.776 -7.632 1.00 75.88 98 PRO A CA 1
ATOM 810 C C . PRO A 1 98 ? 1.134 -14.013 -7.695 1.00 75.88 98 PRO A C 1
ATOM 812 O O . PRO A 1 98 ? 0.213 -14.304 -6.941 1.00 75.88 98 PRO A O 1
ATOM 815 N N . SER A 1 99 ? 0.999 -13.066 -8.628 1.00 73.06 99 SER A N 1
ATOM 816 C CA . SER A 1 99 ? -0.186 -12.194 -8.715 1.00 73.06 99 SER A CA 1
ATOM 817 C C . SER A 1 99 ? -1.511 -12.936 -8.919 1.00 73.06 99 SER A C 1
ATOM 819 O O . SER A 1 99 ? -2.558 -12.387 -8.602 1.00 73.06 99 SER A O 1
ATOM 821 N N . MET A 1 100 ? -1.471 -14.165 -9.441 1.00 75.62 100 MET A N 1
ATOM 822 C CA . MET A 1 100 ? -2.642 -15.037 -9.592 1.00 75.62 100 MET A CA 1
ATOM 823 C C . MET A 1 100 ? -3.112 -15.660 -8.269 1.00 75.62 100 MET A C 1
ATOM 825 O O . MET A 1 100 ? -4.253 -16.108 -8.194 1.00 75.62 100 MET A O 1
ATOM 829 N N . ASP A 1 101 ? -2.242 -15.692 -7.257 1.00 72.75 101 ASP A N 1
ATOM 830 C CA . ASP A 1 101 ? -2.473 -16.318 -5.952 1.00 72.75 101 ASP A CA 1
ATOM 831 C C . ASP A 1 101 ? -2.795 -15.282 -4.844 1.00 72.75 101 ASP A C 1
ATOM 833 O O . ASP A 1 101 ? -3.050 -15.657 -3.696 1.00 72.75 101 ASP A O 1
ATOM 837 N N . VAL A 1 102 ? -2.786 -13.981 -5.182 1.00 70.44 102 VAL A N 1
ATOM 838 C CA . VAL A 1 102 ? -3.132 -12.825 -4.320 1.00 70.44 102 VAL A CA 1
ATOM 839 C C . VAL A 1 102 ? -4.617 -12.488 -4.428 1.00 70.44 102 VAL A C 1
ATOM 841 O O . VAL A 1 102 ? -5.253 -12.339 -3.358 1.00 70.44 102 VAL A O 1
#

Sequence (102 aa):
GWILEGFPENQEQAWMLQSSGIIPRHVGKQYQVCVIAYKVYHTTFDWPSDPLVQQRLVKPEDLSEQEMSKKLLEYHRNFPGVFQIYQKVLKSINADQPSMDV